Protein AF-A0A6G7Y651-F1 (afdb_monomer_lite)

Foldseek 3Di:
DPLLVLLLALLQLLVLLLVQLVPDPDPVCVSVVLSVLSVVLNVVSVVVVHHHDHDDSPDHNLSSLVSSLVSCVVNVVPDDPCSNVSSVVSNVSVVD

pLDDT: mean 95.27, std 5.17, range [62.12, 98.5]

Sequence (96 aa):
MDESWALGLALGHVRSAVAAFVAAEDPSGESLFLAAECLELEGLLADLRVEPALVDPGVDAIASLDAASEALVAARPVVPLALWAGLQAVRARAAR

Organism: NCBI:txid2714937

Secondary structure (DSSP, 8-state):
--HHHHHHHHHHHHHHHHHHHHH---TT-HHHHHHHHHHHHHHHHHTTTPPPPP--TTS-HHHHHHHHHHHHHHTGGG--HHHHHHHHHHHHHHT-

Radius of gyration: 12.3 Å; chains: 1; bounding box: 28×21×36 Å

Structure (mmCIF, N/CA/C/O backbone):
data_AF-A0A6G7Y651-F1
#
_entry.id   AF-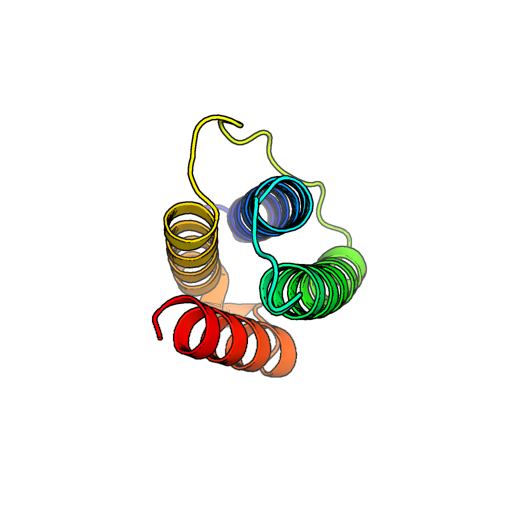A0A6G7Y651-F1
#
loop_
_atom_site.group_PDB
_atom_site.id
_atom_site.type_symbol
_atom_site.label_atom_id
_atom_site.label_alt_id
_atom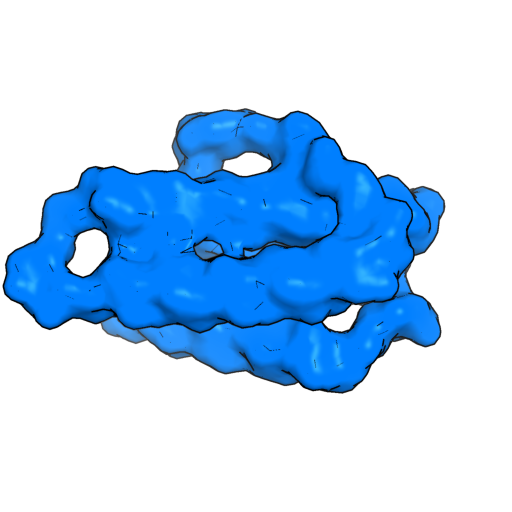_site.label_comp_id
_atom_site.label_asym_id
_atom_site.label_entity_id
_atom_site.label_seq_id
_atom_site.pdbx_PDB_ins_code
_atom_site.Cartn_x
_atom_site.Cartn_y
_atom_site.Cartn_z
_atom_site.occupancy
_atom_site.B_iso_or_equiv
_atom_site.auth_seq_id
_atom_site.auth_comp_id
_atom_site.auth_asym_id
_atom_site.auth_atom_id
_atom_site.pdbx_PDB_model_num
ATOM 1 N N . MET A 1 1 ? 14.851 7.594 -13.612 1.00 62.12 1 MET A N 1
ATOM 2 C CA . MET A 1 1 ? 15.010 6.765 -12.402 1.00 62.12 1 MET A CA 1
ATOM 3 C C . MET A 1 1 ? 15.122 5.332 -12.878 1.00 62.12 1 MET A C 1
ATOM 5 O O . MET A 1 1 ? 14.452 5.016 -13.852 1.00 62.12 1 MET A O 1
ATOM 9 N N . ASP A 1 2 ? 16.006 4.527 -12.294 1.00 89.62 2 ASP A N 1
ATOM 10 C CA . ASP A 1 2 ? 16.056 3.092 -12.596 1.00 89.62 2 ASP A CA 1
ATOM 11 C C . ASP A 1 2 ? 14.736 2.441 -12.146 1.00 89.62 2 ASP A C 1
ATOM 13 O O . ASP A 1 2 ? 14.261 2.720 -11.044 1.00 89.62 2 ASP A O 1
ATOM 17 N N . GLU A 1 3 ? 14.121 1.633 -13.010 1.00 92.38 3 GLU A N 1
ATOM 18 C CA . GLU A 1 3 ? 12.846 0.958 -12.740 1.00 92.38 3 GLU A CA 1
ATOM 19 C C . GLU A 1 3 ? 12.967 0.040 -11.520 1.00 92.38 3 GLU A C 1
ATOM 21 O O . GLU A 1 3 ? 12.082 0.035 -10.666 1.00 92.38 3 GLU A O 1
ATOM 26 N N . SER A 1 4 ? 14.099 -0.661 -11.379 1.00 93.44 4 SER A N 1
ATOM 27 C CA . SER A 1 4 ? 14.357 -1.523 -10.222 1.00 93.44 4 SER A CA 1
ATOM 28 C C . SER A 1 4 ? 14.433 -0.720 -8.925 1.00 93.44 4 SER A C 1
ATOM 30 O O . SER A 1 4 ? 13.904 -1.143 -7.898 1.00 93.44 4 SER A O 1
ATOM 32 N N . TRP A 1 5 ? 15.071 0.453 -8.963 1.00 95.00 5 TRP A N 1
ATOM 33 C CA . TRP A 1 5 ? 15.135 1.353 -7.812 1.00 95.00 5 TRP A CA 1
ATOM 34 C C . TRP A 1 5 ? 13.753 1.894 -7.440 1.00 95.00 5 TRP A C 1
ATOM 36 O O . TRP A 1 5 ? 13.393 1.908 -6.267 1.00 95.00 5 TRP A O 1
ATOM 46 N N . ALA A 1 6 ? 12.962 2.313 -8.430 1.00 97.12 6 ALA A N 1
ATOM 47 C CA . ALA A 1 6 ? 11.616 2.829 -8.209 1.00 97.12 6 ALA A CA 1
ATOM 48 C C . ALA A 1 6 ? 10.680 1.763 -7.607 1.00 97.12 6 ALA A C 1
ATOM 50 O O . ALA A 1 6 ? 9.942 2.051 -6.668 1.00 97.12 6 ALA A O 1
ATOM 51 N N . LEU A 1 7 ? 10.758 0.514 -8.074 1.00 97.62 7 LEU A N 1
ATOM 52 C CA . LEU A 1 7 ? 10.026 -0.604 -7.473 1.00 97.62 7 LEU A CA 1
ATOM 53 C C . LEU A 1 7 ? 10.493 -0.899 -6.037 1.00 97.62 7 LEU A C 1
ATOM 55 O O . LEU A 1 7 ? 9.660 -1.097 -5.154 1.00 97.62 7 LEU A O 1
ATOM 59 N N . GLY A 1 8 ? 11.804 -0.867 -5.778 1.00 97.44 8 GLY A N 1
ATOM 60 C CA . GLY A 1 8 ? 12.349 -1.002 -4.423 1.00 97.44 8 GLY A CA 1
ATOM 61 C C . GLY A 1 8 ? 11.893 0.119 -3.483 1.00 97.44 8 GLY A C 1
ATOM 62 O O . GLY A 1 8 ? 11.572 -0.131 -2.321 1.00 97.44 8 GLY A O 1
ATOM 63 N N . LEU A 1 9 ? 11.788 1.350 -3.989 1.00 97.56 9 LEU A N 1
ATOM 64 C CA . LEU A 1 9 ? 11.264 2.494 -3.243 1.00 97.56 9 LEU A CA 1
ATOM 65 C C . LEU A 1 9 ? 9.775 2.334 -2.922 1.00 97.56 9 LEU A C 1
ATOM 67 O O . LEU A 1 9 ? 9.373 2.560 -1.780 1.00 97.56 9 LEU A O 1
ATOM 71 N N . ALA A 1 10 ? 8.973 1.875 -3.887 1.00 98.00 10 ALA A N 1
ATOM 72 C CA . ALA A 1 10 ? 7.570 1.548 -3.651 1.00 98.00 10 ALA A CA 1
ATOM 73 C C . ALA A 1 10 ? 7.423 0.478 -2.557 1.00 98.00 10 ALA A C 1
ATOM 75 O O . ALA A 1 10 ? 6.627 0.649 -1.637 1.00 98.00 10 ALA A O 1
ATOM 76 N N . LEU A 1 11 ? 8.241 -0.578 -2.605 1.00 98.00 11 LEU A N 1
ATOM 77 C CA . LEU A 1 11 ?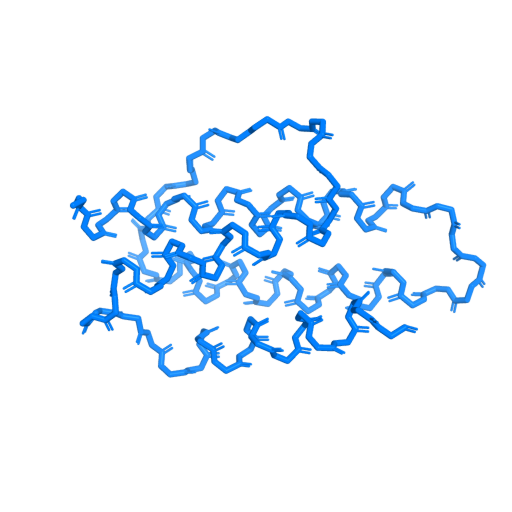 8.265 -1.629 -1.587 1.00 98.00 11 LEU A CA 1
ATOM 78 C C . LEU A 1 11 ? 8.656 -1.103 -0.202 1.00 98.00 11 LEU A C 1
ATOM 80 O O . LEU A 1 11 ? 7.997 -1.437 0.780 1.00 98.00 11 LEU A O 1
ATOM 84 N N . GLY A 1 12 ? 9.676 -0.248 -0.110 1.00 97.38 12 GLY A N 1
ATOM 85 C CA . GLY A 1 12 ? 10.057 0.394 1.151 1.00 97.38 12 GLY A CA 1
ATOM 86 C C . GLY A 1 12 ? 8.894 1.166 1.782 1.00 97.38 12 GLY A C 1
ATOM 87 O O . GLY A 1 12 ? 8.577 0.974 2.957 1.00 97.38 12 GLY A O 1
ATOM 88 N N . HIS A 1 13 ? 8.199 1.976 0.984 1.00 98.19 13 HIS A N 1
ATOM 89 C CA . HIS A 1 13 ? 7.042 2.738 1.446 1.00 98.19 13 HIS A CA 1
ATOM 90 C C . HIS A 1 13 ? 5.833 1.868 1.808 1.00 98.19 13 HIS A C 1
ATOM 92 O O . HIS A 1 13 ? 5.184 2.142 2.814 1.00 98.19 13 HIS A O 1
ATOM 98 N N . VAL A 1 14 ? 5.550 0.796 1.060 1.00 98.00 14 VAL A N 1
ATOM 99 C CA . VAL A 1 14 ? 4.490 -0.163 1.421 1.00 98.00 14 VAL A CA 1
ATOM 100 C C . VAL A 1 14 ? 4.768 -0.782 2.794 1.00 98.00 14 VAL A C 1
ATOM 102 O O . VAL A 1 14 ? 3.882 -0.799 3.644 1.00 98.00 14 VAL A O 1
ATOM 105 N N . ARG A 1 15 ? 6.010 -1.202 3.067 1.00 97.06 15 ARG A N 1
ATOM 106 C CA . ARG A 1 15 ? 6.401 -1.755 4.378 1.00 97.06 15 ARG A CA 1
ATOM 107 C C . ARG A 1 15 ? 6.321 -0.717 5.500 1.00 97.0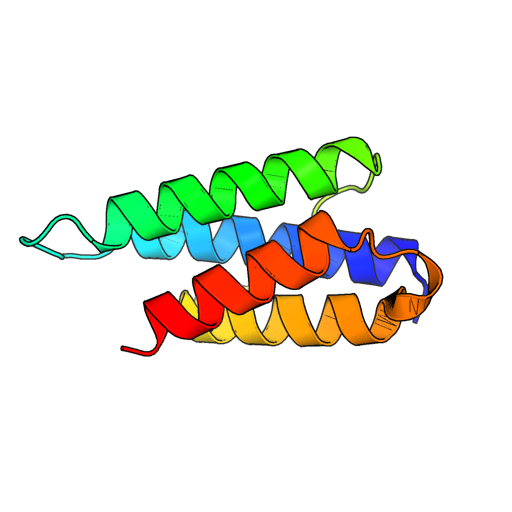6 15 ARG A C 1
ATOM 109 O O . ARG A 1 15 ? 5.909 -1.052 6.610 1.00 97.06 15 ARG A O 1
ATOM 116 N N . SER A 1 16 ? 6.666 0.539 5.212 1.00 97.12 16 SER A N 1
ATOM 117 C CA . SER A 1 16 ? 6.479 1.649 6.157 1.00 97.12 16 SER A CA 1
ATOM 118 C C . SER A 1 16 ? 4.999 1.859 6.489 1.00 97.12 16 SER A C 1
ATOM 120 O O . SER A 1 16 ? 4.633 1.943 7.660 1.00 97.12 16 SER A O 1
ATOM 122 N N . ALA A 1 17 ? 4.124 1.839 5.476 1.00 97.38 17 ALA A N 1
ATOM 123 C CA . ALA A 1 17 ? 2.682 1.953 5.670 1.00 97.38 17 ALA A CA 1
ATOM 124 C C . ALA A 1 17 ? 2.119 0.795 6.511 1.00 97.38 17 ALA A C 1
ATOM 126 O O . ALA A 1 17 ? 1.314 1.046 7.404 1.00 97.38 17 ALA A O 1
ATOM 127 N N . VAL A 1 18 ? 2.579 -0.449 6.301 1.00 97.62 18 VAL A N 1
ATOM 128 C CA . VAL A 1 18 ? 2.230 -1.591 7.174 1.00 97.62 18 VAL A CA 1
ATOM 129 C C . VAL A 1 18 ? 2.581 -1.279 8.627 1.00 97.62 18 VAL A C 1
ATOM 131 O O . VAL A 1 18 ? 1.726 -1.402 9.502 1.00 97.62 18 VAL A O 1
ATOM 134 N N . ALA A 1 19 ? 3.821 -0.860 8.895 1.00 96.31 19 ALA A N 1
ATOM 135 C CA . ALA A 1 19 ? 4.269 -0.570 10.254 1.00 96.31 19 ALA A CA 1
ATOM 136 C C . ALA A 1 19 ? 3.440 0.549 10.906 1.00 96.31 19 ALA A C 1
ATOM 138 O O . ALA A 1 19 ? 3.020 0.411 12.056 1.00 96.31 19 ALA A O 1
ATOM 139 N N . ALA A 1 20 ? 3.155 1.620 10.161 1.00 95.94 20 ALA A N 1
ATOM 140 C CA . ALA A 1 20 ? 2.352 2.741 10.633 1.00 95.94 20 ALA A CA 1
ATOM 141 C C . ALA A 1 20 ? 0.895 2.341 10.924 1.00 95.94 20 ALA A C 1
ATOM 143 O O . ALA A 1 20 ? 0.367 2.700 11.973 1.00 95.94 20 ALA A O 1
ATOM 144 N N . PHE A 1 21 ? 0.257 1.551 10.054 1.00 97.00 21 PHE A N 1
ATOM 145 C CA . PHE A 1 21 ? -1.105 1.062 10.283 1.00 97.00 21 PHE A CA 1
ATOM 146 C C . PHE A 1 21 ? -1.200 0.075 11.452 1.00 97.00 21 PHE A C 1
ATOM 148 O O . PHE A 1 21 ? -2.162 0.121 12.213 1.00 97.00 21 PHE A O 1
ATOM 155 N N . VAL A 1 22 ? -0.202 -0.794 11.637 1.00 96.69 22 VAL A N 1
ATOM 156 C CA . VAL A 1 22 ? -0.151 -1.714 12.789 1.00 96.69 22 VAL A CA 1
ATOM 157 C C . VAL A 1 22 ? 0.032 -0.957 14.104 1.00 96.69 22 VAL A C 1
ATOM 159 O O . VAL A 1 22 ? -0.510 -1.366 15.128 1.00 96.69 22 VAL A O 1
ATOM 162 N N . ALA A 1 23 ? 0.793 0.137 14.088 1.00 95.31 23 ALA A N 1
ATOM 163 C CA . ALA A 1 23 ? 1.030 0.969 15.262 1.00 95.31 23 ALA A CA 1
ATOM 164 C C . ALA A 1 23 ? -0.116 1.954 15.564 1.00 95.31 23 ALA A C 1
ATOM 166 O O . ALA A 1 23 ? -0.088 2.601 16.610 1.00 95.31 23 ALA A O 1
ATOM 167 N N . ALA A 1 24 ? -1.095 2.097 14.666 1.00 95.19 24 ALA A N 1
ATOM 168 C CA . ALA A 1 24 ? -2.169 3.066 14.815 1.00 95.19 24 ALA A CA 1
ATOM 169 C C . ALA A 1 24 ? -3.103 2.709 15.983 1.00 95.19 24 ALA A C 1
ATOM 171 O O . ALA A 1 24 ? -3.580 1.580 16.114 1.00 95.19 24 ALA A O 1
ATOM 172 N N . GLU A 1 25 ? -3.418 3.703 16.814 1.00 95.12 25 GLU A N 1
ATOM 173 C CA . GLU A 1 25 ? -4.471 3.586 17.821 1.00 95.12 25 GLU A CA 1
ATOM 174 C C . GLU A 1 25 ? -5.846 3.716 17.152 1.00 95.12 25 GLU A C 1
ATOM 176 O O . GLU A 1 25 ? -6.398 4.807 17.020 1.00 95.12 25 GLU A O 1
ATOM 181 N N . ASP A 1 26 ? -6.399 2.584 16.721 1.00 95.31 26 ASP A N 1
ATOM 182 C CA . ASP A 1 26 ? -7.680 2.521 16.019 1.00 95.31 26 ASP A CA 1
ATOM 183 C C . ASP A 1 26 ? -8.607 1.445 16.621 1.00 95.31 26 ASP A C 1
ATOM 185 O O . ASP A 1 26 ? -8.480 0.256 16.310 1.00 95.31 26 ASP A O 1
ATOM 189 N N . PRO A 1 27 ? -9.584 1.837 17.465 1.00 93.44 27 PRO A N 1
ATOM 190 C CA . PRO A 1 27 ? -10.526 0.910 18.094 1.00 93.44 27 PRO A CA 1
ATOM 191 C C . PRO A 1 27 ? -11.464 0.196 17.113 1.00 93.44 27 PRO A C 1
ATOM 193 O O . PRO A 1 27 ? -12.088 -0.794 17.492 1.00 93.44 27 PRO A O 1
ATOM 196 N N . SER A 1 28 ? -11.608 0.702 15.883 1.00 95.44 28 SER A N 1
ATOM 197 C CA . SER A 1 28 ? -12.435 0.058 14.858 1.00 95.44 28 SER A CA 1
ATOM 198 C C . SER A 1 28 ? -11.749 -1.165 14.241 1.00 95.44 28 SER A C 1
ATOM 200 O O . SER A 1 28 ? -12.425 -2.044 13.706 1.00 95.44 28 SER A O 1
ATOM 202 N N . GLY A 1 29 ? -10.416 -1.233 14.342 1.00 95.00 29 GLY A N 1
ATOM 203 C CA . GLY A 1 29 ? -9.585 -2.253 13.711 1.00 95.00 29 GLY A CA 1
ATOM 204 C C . GLY A 1 29 ? -9.373 -2.054 12.209 1.00 95.00 29 GLY A C 1
ATOM 205 O O . GLY A 1 29 ? -8.686 -2.870 11.597 1.00 95.00 29 GLY A O 1
ATOM 206 N N . GLU A 1 30 ? -9.917 -0.993 11.608 1.00 96.81 30 GLU A N 1
ATOM 207 C CA . GLU A 1 30 ? -9.797 -0.694 10.177 1.00 96.81 30 GLU A CA 1
ATOM 208 C C . GLU A 1 30 ? -8.333 -0.600 9.728 1.00 96.81 30 GLU A C 1
ATOM 210 O O . GLU A 1 30 ? -7.955 -1.132 8.682 1.00 96.81 30 GLU A O 1
ATOM 215 N N . SER A 1 31 ? -7.480 -0.020 10.569 1.00 97.25 31 SER A N 1
ATOM 216 C CA . SER A 1 31 ? -6.042 0.091 10.324 1.00 97.25 31 SER A CA 1
ATOM 217 C C . SER A 1 31 ? -5.375 -1.279 10.153 1.00 97.25 31 SER A C 1
ATOM 219 O O . SER A 1 31 ? -4.504 -1.438 9.304 1.00 97.25 31 SER A O 1
ATOM 221 N N . LEU A 1 32 ? -5.823 -2.322 10.861 1.00 97.81 32 LEU A N 1
ATOM 222 C CA . LEU A 1 32 ? -5.287 -3.677 10.672 1.00 97.81 32 LEU A CA 1
ATOM 223 C C . LEU A 1 32 ? -5.709 -4.294 9.332 1.00 97.81 32 LEU A C 1
ATOM 225 O O . LEU A 1 32 ? -4.933 -5.046 8.742 1.00 97.81 32 LEU A O 1
ATOM 229 N N . PHE A 1 33 ? -6.900 -3.966 8.824 1.00 97.75 33 PHE A N 1
ATOM 230 C CA . PHE A 1 33 ? -7.312 -4.389 7.483 1.00 97.75 33 PHE A CA 1
ATOM 231 C C . PHE A 1 33 ? -6.494 -3.677 6.403 1.00 97.75 33 PHE A C 1
ATOM 233 O O . PHE A 1 33 ? -6.037 -4.330 5.470 1.00 97.75 33 PHE A O 1
ATOM 240 N N . LEU A 1 34 ? -6.233 -2.376 6.566 1.00 98.31 34 LEU A N 1
ATOM 241 C CA . LEU A 1 34 ? -5.332 -1.628 5.684 1.00 98.31 34 LEU A CA 1
ATOM 242 C C . LEU A 1 34 ? -3.904 -2.194 5.714 1.00 98.31 34 LEU A C 1
ATOM 244 O O . LEU A 1 34 ? -3.286 -2.360 4.665 1.00 98.31 34 LEU A O 1
ATOM 248 N N . ALA A 1 35 ? -3.392 -2.566 6.891 1.00 98.25 35 ALA A N 1
ATOM 249 C CA . ALA A 1 35 ? -2.099 -3.235 7.012 1.00 98.25 35 ALA A CA 1
ATOM 250 C C . ALA A 1 35 ? -2.069 -4.583 6.269 1.00 98.25 35 ALA A C 1
ATOM 252 O O . ALA A 1 35 ? -1.087 -4.881 5.591 1.00 98.25 35 ALA A O 1
ATOM 253 N N . ALA A 1 36 ? -3.136 -5.382 6.363 1.00 98.44 36 ALA A N 1
ATOM 254 C CA . ALA A 1 36 ? -3.244 -6.650 5.644 1.00 98.44 36 ALA A CA 1
ATOM 255 C C . ALA A 1 36 ? -3.252 -6.453 4.119 1.00 98.44 36 ALA A C 1
ATOM 257 O O . ALA A 1 36 ? -2.513 -7.138 3.417 1.00 98.44 36 ALA A O 1
ATOM 258 N N . GLU A 1 37 ? -4.005 -5.475 3.608 1.00 98.31 37 GLU A N 1
ATOM 259 C CA . GLU A 1 37 ? -3.994 -5.136 2.179 1.00 98.31 37 GLU A CA 1
ATOM 260 C C . GLU A 1 37 ? -2.601 -4.657 1.724 1.00 98.31 37 GLU A C 1
ATOM 262 O O . GLU A 1 37 ? -2.118 -5.053 0.664 1.00 98.31 37 GLU A O 1
ATOM 267 N N . CYS A 1 38 ? -1.893 -3.870 2.542 1.00 98.31 38 CYS A N 1
ATOM 268 C CA . CYS A 1 38 ? -0.505 -3.491 2.260 1.00 98.31 38 CYS A CA 1
ATOM 269 C C . CYS A 1 38 ? 0.450 -4.699 2.225 1.00 98.31 38 CYS A C 1
ATOM 271 O O . CYS A 1 38 ? 1.349 -4.730 1.387 1.00 98.31 38 CYS A O 1
ATOM 273 N N . LEU A 1 39 ? 0.260 -5.709 3.081 1.00 98.38 39 LEU A N 1
ATOM 274 C CA . LEU A 1 39 ? 1.053 -6.946 3.046 1.00 98.38 39 LEU A CA 1
ATOM 275 C C . LEU A 1 39 ? 0.809 -7.757 1.762 1.00 98.38 39 LEU A C 1
ATOM 277 O O . LEU A 1 39 ? 1.734 -8.379 1.239 1.00 98.38 39 LEU A O 1
ATOM 281 N N . GLU A 1 40 ? -0.405 -7.725 1.209 1.00 98.12 40 GLU A N 1
ATOM 282 C CA . GLU A 1 40 ? -0.677 -8.316 -0.107 1.00 98.12 40 GLU A CA 1
ATOM 283 C C . GLU A 1 40 ? 0.096 -7.585 -1.218 1.00 98.12 40 GLU A C 1
ATOM 285 O O . GLU A 1 40 ? 0.688 -8.227 -2.091 1.00 98.12 40 GLU A O 1
ATOM 290 N N . LEU A 1 41 ? 0.169 -6.248 -1.159 1.00 98.12 41 LEU A N 1
ATOM 291 C CA . LEU A 1 41 ? 0.991 -5.449 -2.079 1.00 98.12 41 LEU A CA 1
ATOM 292 C C . LEU A 1 41 ? 2.487 -5.749 -1.927 1.00 98.12 41 LEU A C 1
ATOM 294 O O . LEU A 1 41 ? 3.192 -5.838 -2.934 1.00 98.12 41 LEU A O 1
ATOM 298 N N . GLU A 1 42 ? 2.970 -5.931 -0.694 1.00 97.00 42 GLU A N 1
ATOM 299 C CA . GLU A 1 42 ? 4.344 -6.369 -0.416 1.00 97.00 42 GLU A CA 1
ATOM 300 C C . GLU A 1 42 ? 4.636 -7.709 -1.101 1.00 97.00 42 GLU A C 1
ATOM 302 O O . GLU A 1 42 ? 5.669 -7.836 -1.756 1.00 97.00 42 GLU A O 1
ATOM 307 N N . GLY A 1 43 ? 3.712 -8.673 -1.034 1.00 96.25 43 GLY A N 1
ATOM 308 C CA . GLY A 1 43 ? 3.831 -9.949 -1.745 1.00 96.25 43 GLY A CA 1
ATOM 309 C C . GLY A 1 43 ? 3.967 -9.778 -3.262 1.00 96.25 43 GLY A C 1
ATOM 310 O O . GLY A 1 43 ? 4.888 -10.328 -3.866 1.00 96.25 43 GLY A O 1
ATOM 311 N N . LEU A 1 44 ? 3.113 -8.946 -3.871 1.00 96.50 44 LEU A N 1
ATOM 312 C CA . LEU A 1 44 ? 3.170 -8.655 -5.311 1.00 96.50 44 LEU A CA 1
ATOM 313 C C . LEU A 1 44 ? 4.487 -7.985 -5.734 1.00 96.50 44 LEU A C 1
ATOM 315 O O . LEU A 1 44 ? 4.989 -8.244 -6.826 1.00 96.50 44 LEU A O 1
ATOM 319 N N . LEU A 1 45 ? 5.045 -7.115 -4.892 1.00 95.38 45 LEU A N 1
ATOM 320 C CA . LEU A 1 45 ? 6.344 -6.478 -5.125 1.00 95.38 45 LEU A CA 1
ATOM 321 C C . LEU A 1 45 ? 7.508 -7.456 -4.920 1.00 95.38 45 LEU A C 1
ATOM 323 O O . LEU A 1 45 ? 8.456 -7.446 -5.705 1.00 95.38 45 LEU A O 1
ATOM 327 N N . ALA A 1 46 ? 7.437 -8.329 -3.914 1.00 90.19 46 ALA A N 1
ATOM 328 C CA . ALA A 1 46 ? 8.458 -9.341 -3.6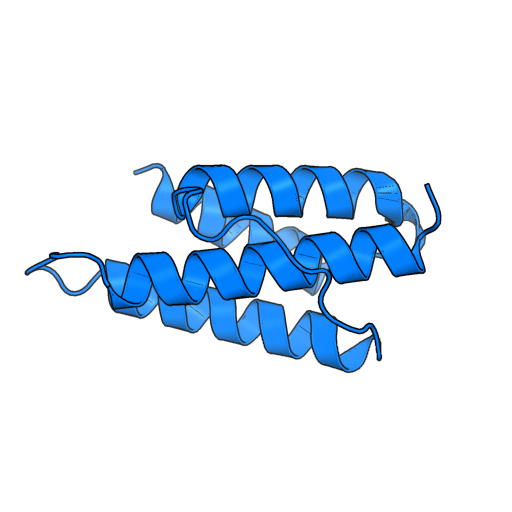45 1.00 90.19 46 ALA A CA 1
ATOM 329 C C . ALA A 1 46 ? 8.601 -10.351 -4.799 1.00 90.19 46 ALA A C 1
ATOM 331 O O . ALA A 1 46 ? 9.717 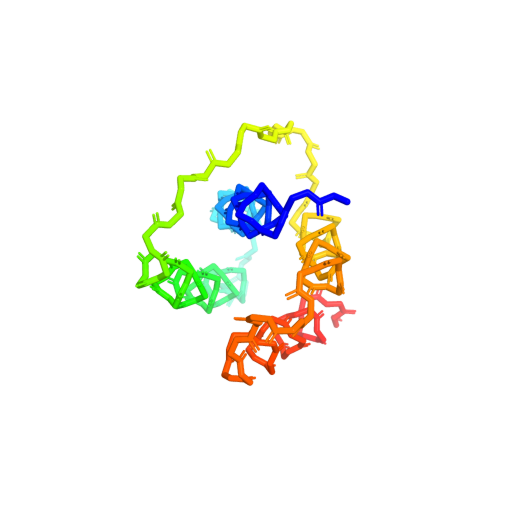-10.782 -5.112 1.00 90.19 46 ALA A O 1
ATOM 332 N N . ASP A 1 47 ? 7.504 -10.671 -5.491 1.00 94.38 47 ASP A N 1
ATOM 333 C CA . ASP A 1 47 ? 7.516 -11.513 -6.695 1.00 94.38 47 ASP A CA 1
ATOM 334 C C . ASP A 1 47 ? 8.338 -10.904 -7.845 1.00 94.38 47 ASP A C 1
ATOM 336 O O . ASP A 1 47 ? 8.884 -11.638 -8.675 1.00 94.38 47 ASP A O 1
ATOM 340 N N . LEU A 1 48 ? 8.515 -9.577 -7.858 1.00 93.56 48 LEU A N 1
ATOM 341 C CA . LEU A 1 48 ? 9.375 -8.866 -8.812 1.00 93.56 48 LEU A CA 1
ATOM 342 C C . LEU A 1 48 ? 10.868 -8.948 -8.456 1.00 93.56 48 LEU A C 1
ATOM 344 O O . LEU A 1 48 ? 11.695 -8.435 -9.207 1.00 93.56 48 LEU A O 1
ATOM 348 N N . ARG A 1 49 ? 11.228 -9.611 -7.345 1.00 92.75 49 ARG A N 1
ATOM 349 C CA . ARG A 1 49 ? 12.613 -9.815 -6.876 1.00 92.75 49 ARG A CA 1
ATOM 350 C C . ARG A 1 49 ? 13.385 -8.510 -6.648 1.00 92.75 49 ARG A C 1
ATOM 352 O O . ARG A 1 49 ? 14.595 -8.463 -6.859 1.00 92.75 49 ARG A O 1
ATOM 359 N N . VAL A 1 50 ? 12.685 -7.464 -6.218 1.00 92.06 50 VAL A N 1
ATOM 360 C CA . VAL A 1 50 ? 13.286 -6.177 -5.852 1.00 92.06 50 VAL A CA 1
ATOM 361 C C . VAL A 1 50 ? 13.539 -6.112 -4.351 1.00 92.06 50 VAL A C 1
ATOM 363 O O . VAL A 1 50 ? 12.740 -6.601 -3.555 1.00 92.06 50 VAL A O 1
ATOM 366 N N . GLU A 1 51 ? 14.648 -5.489 -3.962 1.00 93.69 51 GLU A N 1
ATOM 367 C CA . GLU A 1 51 ? 14.946 -5.226 -2.555 1.00 93.69 51 GLU A CA 1
ATOM 368 C C . GLU A 1 51 ? 14.247 -3.936 -2.091 1.00 93.69 51 GLU A C 1
ATOM 370 O O . GLU A 1 51 ? 14.224 -2.951 -2.838 1.00 93.69 51 GLU A O 1
ATOM 375 N N . PRO A 1 52 ? 13.694 -3.898 -0.866 1.00 94.94 52 PRO A N 1
ATOM 376 C CA . PRO A 1 52 ? 13.095 -2.693 -0.305 1.00 94.94 52 PRO A CA 1
ATOM 377 C C . PRO A 1 52 ? 14.152 -1.603 -0.120 1.00 94.94 52 PRO A C 1
ATOM 379 O O . PRO A 1 52 ? 15.177 -1.819 0.530 1.00 94.94 52 PRO A O 1
ATOM 382 N N . ALA A 1 53 ? 13.873 -0.402 -0.620 1.00 95.81 53 ALA A N 1
ATOM 383 C CA . ALA A 1 53 ? 14.668 0.764 -0.271 1.00 95.81 53 ALA A CA 1
ATOM 384 C C . ALA A 1 53 ? 14.419 1.155 1.193 1.00 95.81 53 ALA A C 1
ATOM 386 O O . ALA A 1 53 ? 13.317 0.992 1.724 1.00 95.81 53 ALA A O 1
ATOM 387 N N . LEU A 1 54 ? 15.440 1.718 1.838 1.00 93.25 54 LEU A N 1
ATOM 388 C CA . LEU A 1 54 ? 15.275 2.348 3.144 1.00 93.25 54 LEU A CA 1
ATOM 389 C C . LEU A 1 54 ? 14.514 3.663 2.971 1.00 93.25 54 LEU A C 1
ATOM 391 O O . LEU A 1 54 ? 14.946 4.542 2.226 1.00 93.25 54 LEU A O 1
ATOM 395 N N . VAL A 1 55 ? 13.400 3.784 3.684 1.00 93.25 55 VAL A N 1
ATOM 396 C CA . VAL A 1 55 ? 12.569 4.989 3.742 1.00 93.25 55 VAL A CA 1
ATOM 397 C C . VAL A 1 55 ? 12.535 5.510 5.175 1.00 93.25 55 VAL A C 1
ATOM 399 O O . VAL A 1 55 ? 12.791 4.760 6.120 1.00 93.25 55 VAL A O 1
ATOM 402 N N . ASP A 1 56 ? 12.266 6.802 5.337 1.00 87.56 56 ASP A N 1
ATOM 403 C CA . ASP A 1 56 ? 12.162 7.422 6.657 1.00 87.56 56 ASP A CA 1
ATOM 404 C C . ASP A 1 56 ? 10.960 6.834 7.429 1.00 87.56 56 ASP A C 1
ATOM 406 O O . ASP A 1 56 ? 9.829 6.927 6.942 1.00 87.56 56 ASP A O 1
ATOM 410 N N . PRO A 1 57 ? 11.168 6.235 8.619 1.00 74.25 57 PRO A N 1
ATOM 411 C CA . PRO A 1 57 ? 10.089 5.658 9.420 1.00 74.25 57 PRO A CA 1
ATOM 412 C C . PRO A 1 57 ? 9.148 6.707 10.037 1.00 74.25 57 PRO A C 1
ATOM 414 O O . PRO A 1 57 ? 8.115 6.335 10.584 1.00 74.25 57 PRO A O 1
ATOM 417 N N . GLY A 1 58 ? 9.494 7.999 9.994 1.00 79.00 58 GLY A N 1
ATOM 418 C CA . GLY A 1 58 ? 8.649 9.091 10.488 1.00 79.00 58 GLY A CA 1
ATOM 419 C C . GLY A 1 58 ? 7.523 9.510 9.537 1.00 79.00 58 GLY A C 1
ATOM 420 O O . GLY A 1 58 ? 6.714 10.363 9.899 1.00 79.00 58 GLY A O 1
ATOM 421 N N . VAL A 1 59 ? 7.469 8.945 8.328 1.00 85.06 59 VAL A N 1
ATOM 422 C CA . VAL A 1 59 ? 6.416 9.224 7.344 1.00 85.06 59 VAL A CA 1
ATOM 423 C C . VAL A 1 59 ? 5.152 8.460 7.730 1.00 85.06 59 VAL A C 1
ATOM 425 O O . VAL A 1 59 ? 5.196 7.247 7.929 1.00 85.06 59 VAL A O 1
ATOM 428 N N . ASP A 1 60 ? 4.014 9.153 7.808 1.00 93.38 60 ASP A N 1
ATOM 429 C CA . ASP A 1 60 ? 2.739 8.496 8.090 1.00 93.38 60 ASP A CA 1
ATOM 430 C C . ASP A 1 60 ? 2.326 7.514 6.974 1.00 93.38 60 ASP A C 1
ATOM 432 O O . ASP A 1 60 ? 2.898 7.475 5.875 1.00 93.38 60 ASP A O 1
ATOM 436 N N . ALA A 1 61 ? 1.333 6.674 7.271 1.00 95.56 61 ALA A N 1
ATOM 437 C CA . ALA A 1 61 ? 0.914 5.616 6.362 1.00 95.56 61 ALA A CA 1
ATOM 438 C C . ALA A 1 61 ? 0.407 6.162 5.018 1.00 95.56 61 ALA A C 1
ATOM 440 O O . ALA A 1 61 ? 0.759 5.624 3.970 1.00 95.56 61 ALA A O 1
ATOM 441 N N . ILE A 1 62 ? -0.380 7.243 5.028 1.00 96.69 62 ILE A N 1
ATOM 442 C CA . ILE A 1 62 ? -0.991 7.810 3.819 1.00 96.69 62 ILE A CA 1
ATOM 443 C C . ILE A 1 62 ? 0.089 8.436 2.938 1.00 96.69 62 ILE A C 1
ATOM 445 O O . ILE A 1 62 ? 0.164 8.127 1.748 1.00 96.69 62 ILE A O 1
ATOM 449 N N . ALA A 1 63 ? 0.980 9.233 3.527 1.00 96.75 63 ALA A N 1
ATOM 450 C CA . ALA A 1 63 ? 2.110 9.825 2.824 1.00 96.75 63 ALA A CA 1
ATOM 451 C C . ALA A 1 63 ? 3.043 8.750 2.238 1.00 96.75 63 ALA A C 1
ATOM 453 O O . ALA A 1 63 ? 3.536 8.897 1.118 1.00 96.75 63 ALA A O 1
ATOM 454 N N . SER A 1 64 ? 3.236 7.631 2.945 1.00 97.81 64 SER A N 1
ATOM 455 C CA . SER A 1 64 ? 3.978 6.486 2.409 1.00 97.81 64 SER A CA 1
ATOM 456 C C . SER A 1 64 ? 3.266 5.857 1.206 1.00 97.81 64 SER A C 1
ATOM 458 O O . SER A 1 64 ? 3.902 5.607 0.184 1.00 97.81 64 SER A O 1
ATOM 460 N N . LEU A 1 65 ? 1.950 5.641 1.266 1.00 98.31 65 LEU A N 1
ATOM 461 C CA . LEU A 1 65 ? 1.196 5.096 0.131 1.00 98.31 65 LEU A CA 1
ATOM 462 C C . LEU A 1 65 ? 1.201 6.028 -1.093 1.00 98.31 65 LEU A C 1
ATOM 464 O O . LEU A 1 65 ? 1.276 5.552 -2.230 1.00 98.31 65 LEU A O 1
ATOM 468 N N . ASP A 1 66 ? 1.154 7.342 -0.881 1.00 98.25 66 ASP A N 1
ATOM 469 C CA . ASP A 1 66 ? 1.272 8.335 -1.950 1.00 98.25 66 ASP A CA 1
ATOM 470 C C . ASP A 1 66 ? 2.650 8.279 -2.617 1.00 98.25 66 ASP A C 1
ATOM 472 O O . ASP A 1 66 ? 2.734 8.148 -3.842 1.00 98.25 66 ASP A O 1
ATOM 476 N N . ALA A 1 67 ? 3.722 8.253 -1.823 1.00 97.94 67 ALA A N 1
ATOM 477 C CA . ALA A 1 67 ? 5.084 8.110 -2.327 1.00 97.94 67 ALA A CA 1
ATOM 478 C C . ALA A 1 67 ? 5.293 6.778 -3.072 1.00 97.94 67 ALA A C 1
ATOM 480 O O . ALA A 1 67 ? 5.917 6.746 -4.137 1.00 97.94 67 ALA A O 1
ATOM 481 N N . ALA A 1 68 ? 4.713 5.678 -2.576 1.00 98.06 68 ALA A N 1
ATOM 482 C CA . ALA A 1 68 ? 4.720 4.401 -3.285 1.00 98.06 68 ALA A CA 1
ATOM 483 C C . ALA A 1 68 ? 4.028 4.514 -4.652 1.00 98.06 68 ALA A C 1
ATOM 485 O O . ALA A 1 68 ? 4.522 3.980 -5.646 1.00 98.06 68 ALA A O 1
ATOM 486 N N . SER A 1 69 ? 2.912 5.244 -4.731 1.00 98.44 69 SER A N 1
ATOM 487 C CA . SER A 1 69 ? 2.189 5.446 -5.987 1.00 98.44 69 SER A CA 1
ATOM 488 C C . SER A 1 69 ? 3.012 6.247 -6.989 1.00 98.44 69 SER A C 1
ATOM 490 O O . SER A 1 69 ? 3.041 5.895 -8.168 1.00 98.44 69 SER A O 1
ATOM 492 N N . GLU A 1 70 ? 3.694 7.300 -6.548 1.00 98.12 70 GLU A N 1
ATOM 493 C CA . GLU A 1 70 ? 4.598 8.080 -7.399 1.00 98.12 70 GLU A CA 1
ATOM 494 C C . GLU A 1 70 ? 5.767 7.231 -7.912 1.00 98.12 70 GLU A C 1
ATOM 496 O O . GLU A 1 70 ? 6.105 7.281 -9.100 1.00 98.12 70 GLU A O 1
ATOM 501 N N . ALA A 1 71 ? 6.331 6.382 -7.052 1.00 97.88 71 ALA A N 1
ATOM 502 C CA . ALA A 1 71 ? 7.387 5.453 -7.430 1.00 97.88 71 ALA A CA 1
ATOM 503 C C . ALA A 1 71 ? 6.907 4.433 -8.485 1.00 97.88 71 ALA A C 1
ATOM 505 O O . ALA A 1 71 ? 7.597 4.208 -9.482 1.00 97.88 71 ALA A O 1
ATOM 506 N N . LEU A 1 72 ? 5.688 3.890 -8.356 1.00 97.94 72 LEU A N 1
ATOM 507 C CA . LEU A 1 72 ? 5.102 3.032 -9.395 1.00 97.94 72 LEU A CA 1
ATOM 508 C C . LEU A 1 72 ? 4.862 3.784 -10.715 1.00 97.94 72 LEU A C 1
ATOM 510 O O . LEU A 1 72 ? 5.092 3.223 -11.786 1.00 97.94 72 LEU A O 1
ATOM 514 N N . VAL A 1 73 ? 4.454 5.058 -10.678 1.00 97.81 73 VAL A N 1
ATOM 515 C CA . VAL A 1 73 ? 4.342 5.881 -11.898 1.00 97.81 73 VAL A CA 1
ATOM 516 C C . VAL A 1 73 ? 5.701 6.024 -12.587 1.00 97.81 73 VAL A C 1
ATOM 518 O O . VAL A 1 73 ? 5.776 5.931 -13.815 1.00 97.81 73 VAL A O 1
ATOM 521 N N . ALA A 1 74 ? 6.780 6.197 -11.822 1.00 96.69 74 ALA A N 1
ATOM 522 C CA . ALA A 1 74 ? 8.134 6.281 -12.364 1.00 96.69 74 ALA A CA 1
ATOM 523 C C . ALA A 1 74 ? 8.620 4.960 -12.999 1.00 96.69 74 ALA A C 1
ATOM 525 O O . ALA A 1 74 ? 9.435 5.006 -13.919 1.00 96.69 74 ALA A O 1
ATOM 526 N N . ALA A 1 75 ? 8.089 3.812 -12.561 1.00 96.00 75 ALA A N 1
ATOM 527 C CA . ALA A 1 75 ? 8.378 2.475 -13.093 1.00 96.00 75 ALA A CA 1
ATOM 528 C C . ALA A 1 75 ? 7.293 1.932 -14.048 1.00 96.00 75 ALA A C 1
ATOM 530 O O . ALA A 1 75 ? 7.277 0.740 -14.350 1.00 96.00 75 ALA A O 1
ATOM 531 N N . ARG A 1 76 ? 6.364 2.777 -14.526 1.00 94.50 76 ARG A N 1
ATOM 532 C CA . ARG A 1 76 ? 5.125 2.357 -15.215 1.00 94.50 76 ARG A CA 1
ATOM 533 C C . ARG A 1 76 ? 5.268 1.226 -16.251 1.00 94.50 76 ARG A C 1
ATOM 535 O O . ARG A 1 76 ? 4.373 0.383 -16.269 1.00 94.50 76 ARG A O 1
ATOM 542 N N . PRO A 1 77 ? 6.298 1.176 -17.124 1.00 94.44 77 PRO A N 1
ATOM 543 C CA . PRO A 1 77 ? 6.413 0.120 -18.137 1.00 94.44 77 PRO A CA 1
ATOM 544 C C . PRO A 1 77 ? 6.459 -1.305 -17.573 1.00 94.44 77 PRO A C 1
ATOM 546 O O . PRO A 1 77 ? 6.055 -2.234 -18.270 1.00 94.44 77 PRO A O 1
ATOM 549 N N . VAL A 1 78 ? 6.922 -1.472 -16.330 1.00 94.06 78 VAL A N 1
ATOM 550 C CA . VAL A 1 78 ? 7.131 -2.781 -15.693 1.00 94.06 78 VAL A CA 1
ATOM 551 C C . VAL A 1 78 ? 6.173 -3.065 -14.534 1.00 94.06 78 VAL A C 1
ATOM 553 O O . VAL A 1 78 ? 6.223 -4.149 -13.961 1.00 94.06 78 VAL A O 1
ATOM 556 N N . VAL A 1 79 ? 5.283 -2.129 -14.184 1.00 96.69 79 VAL A N 1
ATOM 557 C CA . VAL A 1 79 ? 4.341 -2.302 -13.066 1.00 96.69 79 VAL A CA 1
ATOM 558 C C . VAL A 1 79 ? 3.188 -3.228 -13.469 1.00 96.69 79 VAL A C 1
ATOM 560 O O . VAL A 1 79 ? 2.418 -2.888 -14.373 1.00 96.69 79 VAL A O 1
ATOM 563 N N . PRO A 1 80 ? 2.989 -4.367 -12.776 1.00 96.25 80 PRO A N 1
ATOM 564 C CA . PRO A 1 80 ? 1.826 -5.214 -13.003 1.00 96.25 80 PRO A CA 1
ATOM 565 C C . PRO A 1 80 ? 0.522 -4.478 -12.684 1.00 96.25 80 PRO A C 1
ATOM 567 O O . PRO A 1 80 ? 0.416 -3.776 -11.677 1.00 96.25 80 PRO A O 1
ATOM 570 N N . LEU A 1 81 ? -0.517 -4.703 -13.494 1.00 96.75 81 LEU A N 1
ATOM 571 C CA . LEU A 1 81 ? -1.822 -4.062 -13.294 1.00 96.75 81 LEU A CA 1
ATOM 572 C C . LEU A 1 81 ? -2.415 -4.355 -11.907 1.00 96.75 81 LEU A C 1
ATOM 574 O O . LEU A 1 81 ? -3.007 -3.465 -11.306 1.00 96.75 81 LEU A O 1
ATOM 578 N N . ALA A 1 82 ? -2.241 -5.579 -11.399 1.00 96.88 82 ALA A N 1
ATOM 579 C CA . ALA A 1 82 ? -2.726 -5.969 -10.076 1.00 96.88 82 ALA A CA 1
ATOM 580 C C . ALA A 1 82 ? -2.074 -5.141 -8.957 1.00 96.88 82 ALA A C 1
ATOM 582 O O . ALA A 1 82 ? -2.776 -4.655 -8.076 1.00 96.88 82 ALA A O 1
ATOM 583 N N . LEU A 1 83 ? -0.759 -4.911 -9.042 1.00 97.94 83 LEU A N 1
ATOM 584 C CA . LEU A 1 83 ? -0.028 -4.079 -8.088 1.00 97.94 83 LEU A CA 1
ATOM 585 C C . LEU A 1 83 ? -0.507 -2.624 -8.147 1.00 97.94 83 LEU A C 1
ATOM 587 O O . LEU A 1 83 ? -0.792 -2.023 -7.115 1.00 97.94 83 LEU A O 1
ATOM 591 N N . TRP A 1 84 ? -0.647 -2.073 -9.358 1.00 98.12 84 TRP A N 1
ATOM 592 C CA . TRP A 1 84 ? -1.158 -0.716 -9.535 1.00 98.12 84 TRP A CA 1
ATOM 593 C C . TRP A 1 84 ? -2.567 -0.563 -8.956 1.00 98.12 84 TRP A C 1
ATOM 595 O O . TRP A 1 84 ? -2.802 0.309 -8.122 1.00 98.12 84 TRP A O 1
ATOM 605 N N . ALA A 1 85 ? -3.502 -1.417 -9.375 1.00 98.25 85 ALA A N 1
ATOM 606 C CA . ALA A 1 85 ? -4.895 -1.351 -8.948 1.00 98.25 85 ALA A CA 1
ATOM 607 C C . ALA A 1 85 ? -5.042 -1.561 -7.435 1.00 98.25 85 ALA A C 1
ATOM 609 O O . ALA A 1 85 ? -5.789 -0.821 -6.797 1.00 98.25 85 ALA A O 1
ATOM 610 N N . GLY A 1 86 ? -4.300 -2.516 -6.868 1.00 98.31 86 GLY A N 1
ATOM 611 C CA . GLY A 1 86 ? -4.281 -2.769 -5.432 1.00 98.31 86 GLY A CA 1
ATOM 612 C C . GLY A 1 86 ? -3.810 -1.544 -4.651 1.00 98.31 86 GLY A C 1
ATOM 613 O O . GLY A 1 86 ? -4.515 -1.088 -3.755 1.00 98.31 86 GLY A O 1
ATOM 614 N N . LEU A 1 87 ? -2.690 -0.929 -5.048 1.00 98.50 87 LEU A N 1
ATOM 615 C CA . LEU A 1 87 ? -2.196 0.271 -4.371 1.00 98.50 87 LEU A CA 1
ATOM 616 C C . LEU A 1 87 ? -3.203 1.428 -4.432 1.00 98.50 87 LEU A C 1
ATOM 618 O O . LEU A 1 87 ? -3.423 2.104 -3.429 1.00 98.50 87 LEU A O 1
ATOM 622 N N . GLN A 1 88 ? -3.855 1.648 -5.580 1.00 98.38 88 GLN A N 1
ATOM 623 C CA . GLN A 1 88 ? -4.880 2.693 -5.687 1.00 98.38 88 GLN A CA 1
ATOM 624 C C . GLN A 1 88 ? -6.106 2.405 -4.810 1.00 98.38 88 GLN A C 1
ATOM 626 O O . GLN A 1 88 ? -6.684 3.335 -4.247 1.00 98.38 88 GLN A O 1
ATOM 631 N N . ALA A 1 89 ? -6.497 1.136 -4.670 1.00 98.25 89 ALA A N 1
ATOM 632 C CA . ALA A 1 89 ? -7.615 0.741 -3.821 1.00 98.25 89 ALA A CA 1
ATOM 633 C C . ALA A 1 89 ? -7.324 1.012 -2.337 1.00 98.25 89 ALA A C 1
ATOM 635 O O . ALA A 1 89 ? -8.146 1.642 -1.668 1.00 98.25 89 ALA A O 1
ATOM 636 N N . VAL A 1 90 ? -6.136 0.624 -1.857 1.00 98.06 90 VAL A N 1
ATOM 637 C CA . VAL A 1 90 ? -5.708 0.873 -0.471 1.00 98.06 90 VAL A CA 1
ATOM 638 C C . VAL A 1 90 ? -5.628 2.371 -0.192 1.00 98.06 90 VAL A C 1
ATOM 640 O O . VAL A 1 90 ? -6.201 2.842 0.786 1.00 98.06 90 VAL A O 1
ATOM 643 N N . ARG A 1 91 ? -5.014 3.155 -1.090 1.00 98.00 91 ARG A N 1
ATOM 644 C CA . ARG A 1 91 ? -4.960 4.626 -0.974 1.00 98.00 91 ARG A CA 1
ATOM 645 C C . ARG A 1 91 ? -6.344 5.250 -0.849 1.00 98.00 91 ARG A C 1
ATOM 647 O O . ARG A 1 91 ? -6.588 6.066 0.034 1.00 98.00 91 ARG A O 1
ATOM 654 N N . ALA A 1 92 ? -7.268 4.844 -1.717 1.00 97.50 92 ALA A N 1
ATOM 655 C CA . ALA A 1 92 ? -8.633 5.354 -1.699 1.00 97.50 92 ALA A CA 1
ATOM 656 C C . ALA A 1 92 ? -9.408 4.947 -0.436 1.00 97.50 92 ALA A C 1
ATOM 658 O O . ALA A 1 92 ? -10.380 5.616 -0.087 1.00 97.50 92 ALA A O 1
ATOM 659 N N . ARG A 1 93 ? -9.031 3.842 0.219 1.00 96.81 93 ARG A N 1
ATOM 660 C CA . ARG A 1 93 ? -9.611 3.390 1.488 1.00 96.81 93 ARG A CA 1
ATOM 661 C C . ARG A 1 93 ? -9.018 4.131 2.680 1.00 96.81 93 ARG A C 1
ATOM 663 O O . ARG A 1 93 ? -9.789 4.608 3.499 1.00 96.81 93 ARG A O 1
ATOM 670 N N . ALA A 1 94 ? -7.699 4.293 2.718 1.00 94.81 94 ALA A N 1
ATOM 671 C CA . ALA A 1 94 ? -6.981 4.991 3.781 1.00 94.81 94 ALA A CA 1
ATOM 672 C C . ALA A 1 94 ? -7.303 6.495 3.862 1.00 94.81 94 ALA A C 1
ATOM 674 O O . ALA A 1 94 ? -7.137 7.100 4.913 1.00 94.81 94 ALA A O 1
ATOM 675 N N . ALA A 1 95 ? -7.755 7.104 2.761 1.00 91.06 95 ALA A N 1
ATOM 676 C CA . ALA A 1 95 ? -8.128 8.518 2.709 1.00 91.06 95 ALA A CA 1
ATOM 677 C C . ALA A 1 95 ? -9.579 8.820 3.151 1.00 91.06 95 ALA A C 1
ATOM 679 O O . ALA A 1 95 ? -9.998 9.977 3.066 1.00 91.06 95 ALA A O 1
ATOM 680 N N . ARG A 1 96 ? -10.366 7.806 3.536 1.00 84.38 96 ARG A N 1
ATOM 681 C CA . ARG A 1 96 ? -11.753 7.964 4.011 1.00 84.38 96 ARG A CA 1
ATOM 682 C C . ARG A 1 96 ? -11.810 8.086 5.523 1.00 84.38 96 ARG A C 1
ATOM 684 O O . ARG A 1 96 ? -12.670 8.869 5.981 1.00 84.38 96 ARG A O 1
#